Protein AF-A0A2D5H2H6-F1 (afdb_monomer_lite)

pLDDT: mean 83.17, std 14.94, range [35.19, 97.56]

Secondary structure (DSSP, 8-state):
--SGGG-SS-TTS-SS-HHHHHHHHHHHHHHT--SPPPHHHHHPPPPSS-SS---SS--HHHHHHHHHHHHHHHHHHHHHTTPPPPPP--HHHHHHHHHHHHHHHHHHHHHHHHTT-SSGGGGGGG-TT-HHHHHHHHHHH-

Sequence (142 aa):
KLLQAFLDREPDAYLFSPKQAERERNLRKRQQRKTPMTPSQKKRKRKKHPQKSAGDHYDTASYRRAIKYGIAQLNKQRARTRKTLIPDWFPLQLRHSRATELNEMFGIEAAAVSLGHAHAEVTKVYAERNLKLAIEVAKQVG

Foldseek 3Di:
DVLPVQPPDDPPQDSDFQQVVVVVVVVVCVVPDPDDQDPVNVPDDDDPDDPDDTGSDDDQVNVLVVQQVVQVVVQVVCVVVVHDRDDRDHPVNVLVVVLLVCCQVPNQVSSCVSVVPPDSVVSVVSVPDPVVVVVVVVVVPD

Structure (mmCIF, N/CA/C/O backbone):
data_AF-A0A2D5H2H6-F1
#
_entry.id   AF-A0A2D5H2H6-F1
#
loop_
_atom_site.group_PDB
_atom_site.id
_atom_site.type_symbol
_atom_site.label_atom_id
_atom_site.label_alt_id
_atom_site.label_comp_id
_atom_site.label_asym_id
_atom_site.label_entity_id
_atom_site.label_seq_id
_atom_site.pdbx_PDB_ins_code
_atom_site.Cartn_x
_atom_site.Cartn_y
_atom_site.Cartn_z
_atom_site.occupancy
_atom_site.B_iso_or_equiv
_atom_site.auth_seq_id
_atom_site.auth_comp_id
_atom_site.auth_asym_id
_atom_site.auth_atom_id
_atom_site.pdbx_PDB_model_num
ATOM 1 N N . LYS A 1 1 ? -15.796 5.157 -6.242 1.00 69.12 1 LYS A N 1
ATOM 2 C CA . LYS A 1 1 ? -15.498 3.935 -5.448 1.00 69.12 1 LYS A CA 1
ATOM 3 C C . LYS A 1 1 ? -14.077 3.465 -5.781 1.00 69.12 1 LYS A C 1
ATOM 5 O O . LYS A 1 1 ? -13.787 3.335 -6.959 1.00 69.12 1 LYS A O 1
ATOM 10 N N . LEU A 1 2 ? -13.189 3.247 -4.799 1.00 79.31 2 LEU A N 1
ATOM 11 C CA . LEU A 1 2 ? -11.759 2.952 -5.049 1.00 79.31 2 LEU A CA 1
ATOM 12 C C . LEU A 1 2 ? -11.513 1.565 -5.674 1.00 79.31 2 LEU A C 1
ATOM 14 O O . LEU A 1 2 ? -10.664 1.428 -6.547 1.00 79.31 2 LEU A O 1
ATOM 18 N N . LEU A 1 3 ? -12.270 0.548 -5.251 1.00 83.94 3 LEU A N 1
ATOM 19 C CA . LEU A 1 3 ? -12.086 -0.835 -5.712 1.00 83.94 3 LEU A CA 1
ATOM 20 C C . LEU A 1 3 ? -12.671 -1.107 -7.102 1.00 83.94 3 LEU A C 1
ATOM 22 O O . LEU A 1 3 ? -12.303 -2.090 -7.725 1.00 83.94 3 LEU A O 1
ATOM 26 N N . GLN A 1 4 ? -13.556 -0.242 -7.602 1.00 85.88 4 GLN A N 1
ATOM 27 C CA . GLN A 1 4 ? -14.350 -0.500 -8.807 1.00 85.88 4 GLN A CA 1
ATOM 28 C C . GLN A 1 4 ? -13.498 -0.801 -10.046 1.00 85.88 4 GLN A C 1
ATOM 30 O O . GLN A 1 4 ? -13.813 -1.726 -10.781 1.00 85.88 4 GLN A O 1
ATOM 35 N N . ALA A 1 5 ? -12.387 -0.083 -10.233 1.00 85.38 5 ALA A N 1
ATOM 36 C CA . ALA A 1 5 ? -11.464 -0.304 -11.350 1.00 85.38 5 ALA A CA 1
ATOM 37 C C . ALA A 1 5 ? -10.765 -1.674 -11.312 1.00 85.38 5 ALA A C 1
ATOM 39 O O . ALA A 1 5 ? -10.134 -2.072 -12.285 1.00 85.38 5 ALA A O 1
ATOM 40 N N . PHE A 1 6 ? -10.850 -2.378 -10.185 1.00 84.31 6 PHE A N 1
ATOM 41 C CA . PHE A 1 6 ? -10.242 -3.681 -9.997 1.00 84.31 6 PHE A CA 1
ATOM 42 C C . PHE A 1 6 ? -11.267 -4.816 -10.060 1.00 84.31 6 PHE A C 1
ATOM 44 O O . PHE A 1 6 ? -10.835 -5.952 -10.102 1.00 84.31 6 PHE A O 1
ATOM 51 N N . LEU A 1 7 ? -12.580 -4.574 -10.087 1.00 86.38 7 LEU A N 1
ATOM 52 C CA . LEU A 1 7 ? -13.575 -5.655 -9.973 1.00 86.38 7 LEU A CA 1
ATOM 53 C C . LEU A 1 7 ? -13.832 -6.439 -11.272 1.00 86.38 7 LEU A C 1
ATOM 55 O O . LEU A 1 7 ? -14.406 -7.516 -11.201 1.00 86.38 7 LEU A O 1
ATOM 59 N N . ASP A 1 8 ? -13.396 -5.937 -12.429 1.00 87.00 8 ASP A N 1
ATOM 60 C CA . ASP A 1 8 ? -13.539 -6.623 -13.722 1.00 87.00 8 ASP A CA 1
ATOM 61 C C . ASP A 1 8 ? -12.476 -7.731 -13.880 1.00 87.00 8 ASP A C 1
ATOM 63 O O . ASP A 1 8 ? -11.394 -7.508 -14.432 1.00 87.00 8 ASP A O 1
ATOM 67 N N . ARG A 1 9 ? -12.721 -8.896 -13.261 1.00 86.38 9 ARG A N 1
ATOM 68 C CA . ARG A 1 9 ? -11.850 -10.085 -13.295 1.00 86.38 9 ARG A CA 1
ATOM 69 C C . ARG A 1 9 ? -12.611 -11.360 -12.923 1.00 86.38 9 ARG A C 1
ATOM 71 O O . ARG A 1 9 ? -13.701 -11.289 -12.365 1.00 86.38 9 ARG A O 1
ATOM 78 N N . GLU A 1 10 ? -11.979 -12.507 -13.163 1.00 89.56 10 GLU A N 1
ATOM 79 C CA . GLU A 1 10 ? -12.466 -13.812 -12.699 1.00 89.56 10 GLU A CA 1
ATOM 80 C C . GLU A 1 10 ? -12.690 -13.837 -11.173 1.00 89.56 10 GLU A C 1
ATOM 82 O O . GLU A 1 10 ? -11.871 -13.263 -10.446 1.00 89.56 10 GLU A O 1
ATOM 87 N N . PRO A 1 11 ? -13.727 -14.531 -10.668 1.00 86.38 11 PRO A N 1
ATOM 88 C CA . PRO A 1 11 ? -14.092 -14.519 -9.246 1.00 86.38 11 PRO A CA 1
ATOM 89 C C . PRO A 1 11 ? -12.958 -14.912 -8.290 1.00 86.38 11 PRO A C 1
ATOM 91 O O . PRO A 1 11 ? -12.787 -14.288 -7.244 1.00 86.38 11 PRO A O 1
ATOM 94 N N . ASP A 1 12 ? -12.143 -15.895 -8.679 1.00 87.44 12 ASP A N 1
ATOM 95 C CA . ASP A 1 12 ? -11.055 -16.429 -7.848 1.00 87.44 12 ASP A CA 1
ATOM 96 C C . ASP A 1 12 ? -9.712 -15.715 -8.075 1.00 87.44 12 ASP A C 1
ATOM 98 O O . ASP A 1 12 ? -8.692 -16.040 -7.459 1.00 87.44 12 ASP A O 1
ATOM 102 N N . ALA A 1 13 ? -9.671 -14.725 -8.971 1.00 87.88 13 ALA A N 1
ATOM 103 C CA . ALA A 1 13 ? -8.454 -13.980 -9.233 1.00 87.88 13 ALA A CA 1
ATOM 104 C C . ALA A 1 13 ? -8.184 -12.958 -8.121 1.00 87.88 13 ALA A C 1
ATOM 106 O O . ALA A 1 13 ? -9.041 -12.158 -7.744 1.00 87.88 13 ALA A O 1
ATOM 107 N N . TYR A 1 14 ? -6.931 -12.893 -7.658 1.00 90.31 14 TYR A N 1
ATOM 108 C CA . TYR A 1 14 ? -6.508 -11.871 -6.701 1.00 90.31 14 TYR A CA 1
ATOM 109 C C . TYR A 1 14 ? -6.834 -10.466 -7.204 1.00 90.31 14 TYR A C 1
ATOM 111 O O . TYR A 1 14 ? -6.407 -10.090 -8.296 1.00 90.31 14 TYR A O 1
ATOM 119 N N . LEU A 1 15 ? -7.507 -9.659 -6.377 1.00 89.44 15 LEU A N 1
ATOM 120 C CA . LEU A 1 15 ? -7.892 -8.282 -6.714 1.00 89.44 15 LEU A CA 1
ATOM 121 C C . LEU A 1 15 ? -6.681 -7.361 -6.952 1.00 89.44 15 LEU A C 1
ATOM 123 O O . LEU A 1 15 ? -6.716 -6.459 -7.788 1.00 89.44 15 LEU A O 1
ATOM 127 N N . PHE A 1 16 ? -5.577 -7.616 -6.247 1.00 90.50 16 PHE A N 1
ATOM 128 C CA . PHE A 1 16 ? -4.321 -6.887 -6.401 1.00 90.50 16 PHE A CA 1
ATOM 129 C C . PHE A 1 16 ? -3.176 -7.858 -6.670 1.00 90.50 16 PHE A C 1
ATOM 131 O O . PHE A 1 16 ? -2.838 -8.682 -5.822 1.00 90.50 16 PHE A O 1
ATOM 138 N N . SER A 1 17 ? -2.540 -7.715 -7.833 1.00 92.44 17 SER A N 1
ATOM 139 C CA . SER A 1 17 ? -1.439 -8.577 -8.255 1.00 92.44 17 SER A CA 1
ATOM 140 C C . SER A 1 17 ? -0.146 -7.776 -8.456 1.00 92.44 17 SER A C 1
ATOM 142 O O . SER A 1 17 ? -0.117 -6.879 -9.308 1.00 92.44 17 SER A O 1
ATOM 144 N N . PRO A 1 18 ? 0.960 -8.106 -7.755 1.00 94.38 18 PRO A N 1
ATOM 145 C CA . PRO A 1 18 ? 2.259 -7.465 -7.973 1.00 94.38 18 PRO A CA 1
ATOM 146 C C . PRO A 1 18 ? 2.734 -7.579 -9.424 1.00 94.38 18 PRO A C 1
ATOM 148 O O . PRO A 1 18 ? 3.353 -6.662 -9.968 1.00 94.38 18 PRO A O 1
ATOM 151 N N . LYS A 1 19 ? 2.436 -8.712 -10.066 1.00 93.25 19 LYS A N 1
ATOM 152 C CA . LYS A 1 19 ? 2.764 -8.987 -11.466 1.00 93.25 19 LYS A CA 1
ATOM 153 C C . LYS A 1 19 ? 2.033 -8.050 -12.422 1.00 93.25 19 LYS A C 1
ATOM 155 O O . LYS A 1 19 ? 2.665 -7.515 -13.336 1.00 93.25 19 LYS A O 1
ATOM 160 N N . GLN A 1 20 ? 0.738 -7.818 -12.202 1.00 92.81 20 GLN A N 1
ATOM 161 C CA . GLN A 1 20 ? -0.039 -6.846 -12.981 1.00 92.81 20 GLN A CA 1
ATOM 162 C C . GLN A 1 20 ? 0.474 -5.422 -12.731 1.00 92.81 20 GLN A C 1
ATOM 164 O O . GLN A 1 20 ? 0.807 -4.722 -13.687 1.00 92.81 20 GLN A O 1
ATOM 169 N N . ALA A 1 21 ? 0.682 -5.042 -11.467 1.00 92.44 21 ALA A N 1
ATOM 170 C CA . ALA A 1 21 ? 1.168 -3.714 -11.096 1.00 92.44 21 ALA A CA 1
ATOM 171 C C . ALA A 1 21 ? 2.536 -3.376 -11.727 1.00 92.44 21 ALA A C 1
ATOM 173 O O . ALA A 1 21 ? 2.734 -2.284 -12.265 1.00 92.44 21 ALA A O 1
ATOM 174 N N . GLU A 1 22 ? 3.496 -4.310 -11.727 1.00 93.00 22 GLU A N 1
ATOM 175 C CA . GLU A 1 22 ? 4.786 -4.089 -12.395 1.00 93.00 22 GLU A CA 1
ATOM 176 C C . GLU A 1 22 ? 4.666 -4.075 -13.924 1.00 93.00 22 GLU A C 1
ATOM 178 O O . GLU A 1 22 ? 5.378 -3.312 -14.587 1.00 93.00 22 GLU A O 1
ATOM 183 N N . ARG A 1 23 ? 3.760 -4.865 -14.515 1.00 92.88 23 ARG A N 1
ATOM 184 C CA . ARG A 1 23 ? 3.475 -4.789 -15.957 1.00 92.88 23 ARG A CA 1
ATOM 185 C C . ARG A 1 23 ? 2.957 -3.399 -16.326 1.00 92.88 23 ARG A C 1
ATOM 187 O O . ARG A 1 23 ? 3.529 -2.767 -17.213 1.00 92.88 23 ARG A O 1
ATOM 194 N N . GLU A 1 24 ? 1.944 -2.904 -15.623 1.00 92.75 24 GLU A N 1
ATOM 195 C CA . GLU A 1 24 ? 1.362 -1.573 -15.830 1.00 92.75 24 GLU A CA 1
ATOM 196 C C . GLU A 1 24 ? 2.397 -0.462 -15.644 1.00 92.75 24 GLU A C 1
ATOM 198 O O . GLU A 1 24 ? 2.542 0.418 -16.495 1.00 92.75 24 GLU A O 1
ATOM 203 N N . ARG A 1 25 ? 3.202 -0.537 -14.579 1.00 92.25 25 ARG A N 1
ATOM 204 C CA . ARG A 1 25 ? 4.294 0.411 -14.330 1.00 92.25 25 ARG A CA 1
ATOM 205 C C . ARG A 1 25 ? 5.304 0.440 -15.476 1.00 92.25 25 ARG A C 1
ATOM 207 O O . ARG A 1 25 ? 5.730 1.520 -15.890 1.00 92.25 25 ARG A O 1
ATOM 214 N N . ASN A 1 26 ? 5.709 -0.722 -15.986 1.00 92.56 26 ASN A N 1
ATOM 215 C CA . ASN A 1 26 ? 6.652 -0.815 -17.101 1.00 92.56 26 ASN A CA 1
ATOM 216 C C . ASN A 1 26 ? 6.050 -0.288 -18.411 1.00 92.56 26 ASN A C 1
ATOM 218 O O . ASN A 1 26 ? 6.743 0.418 -19.147 1.00 92.56 26 ASN A O 1
ATOM 222 N N . LEU A 1 27 ? 4.769 -0.564 -18.676 1.00 94.69 27 LEU A N 1
ATOM 223 C CA . LEU A 1 27 ? 4.041 -0.003 -19.819 1.00 94.69 27 LEU A CA 1
ATOM 224 C C . LEU A 1 27 ? 3.979 1.523 -19.735 1.00 94.69 27 LEU A C 1
ATOM 226 O O . LEU A 1 27 ? 4.383 2.201 -20.680 1.00 94.69 27 LEU A O 1
ATOM 230 N N . ARG A 1 28 ? 3.592 2.065 -18.576 1.00 94.38 28 ARG A N 1
ATOM 231 C CA . ARG A 1 28 ? 3.541 3.510 -18.339 1.00 94.38 28 ARG A CA 1
ATOM 232 C C . ARG A 1 28 ? 4.905 4.166 -18.538 1.00 94.38 28 ARG A C 1
ATOM 234 O O . ARG A 1 28 ? 5.000 5.182 -19.216 1.00 94.38 28 ARG A O 1
ATOM 241 N N . LYS A 1 29 ? 5.984 3.571 -18.016 1.00 92.25 29 LYS A N 1
ATOM 242 C CA . LYS A 1 29 ? 7.355 4.066 -18.245 1.00 92.25 29 LYS A CA 1
ATOM 243 C C . LYS A 1 29 ? 7.745 4.056 -19.721 1.00 92.25 29 LYS A C 1
ATOM 245 O O . LYS A 1 29 ? 8.433 4.969 -20.165 1.00 92.25 29 LYS A O 1
ATOM 250 N N . ARG A 1 30 ? 7.341 3.024 -20.470 1.00 91.94 30 ARG A N 1
ATOM 251 C CA . ARG A 1 30 ? 7.624 2.914 -21.906 1.00 91.94 30 ARG A CA 1
ATOM 252 C C . ARG A 1 30 ? 6.879 3.985 -22.704 1.00 91.94 30 ARG A C 1
ATOM 254 O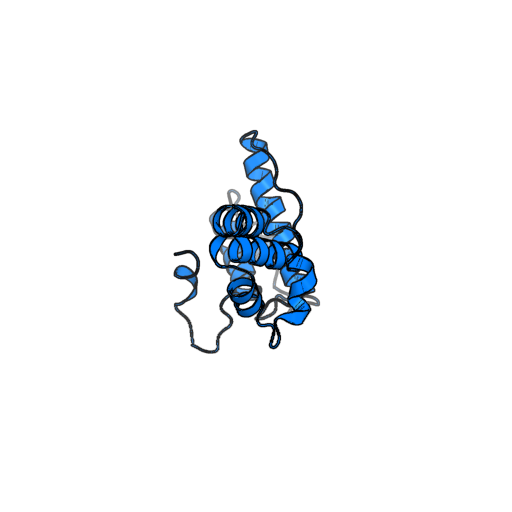 O . ARG A 1 30 ? 7.485 4.569 -23.594 1.00 91.94 30 ARG A O 1
ATOM 261 N N . GLN A 1 31 ? 5.618 4.249 -22.362 1.00 93.38 31 GLN A N 1
ATOM 262 C CA . GLN A 1 31 ? 4.797 5.302 -22.971 1.00 93.38 31 GLN A CA 1
ATOM 263 C C . GLN A 1 31 ? 5.327 6.704 -22.645 1.00 93.38 31 GLN A C 1
ATOM 265 O O . GLN A 1 31 ? 5.435 7.545 -23.525 1.00 93.38 31 GLN A O 1
ATOM 270 N N . GLN A 1 32 ? 5.727 6.947 -21.394 1.00 94.31 32 GLN A N 1
ATOM 271 C CA . GLN A 1 32 ? 6.251 8.241 -20.930 1.00 94.31 32 GLN A CA 1
ATOM 272 C C . GLN A 1 32 ? 7.715 8.494 -21.321 1.00 94.31 32 GLN A C 1
ATOM 274 O O . GLN A 1 32 ? 8.358 9.421 -20.817 1.00 94.31 32 GLN A O 1
ATOM 279 N N . ARG A 1 33 ? 8.294 7.639 -22.161 1.00 93.25 33 ARG A N 1
ATOM 280 C CA . ARG A 1 33 ? 9.714 7.698 -22.472 1.00 93.25 33 ARG A CA 1
ATOM 281 C C . ARG A 1 33 ? 9.993 8.839 -23.443 1.00 93.25 33 ARG A C 1
ATOM 283 O O . ARG A 1 33 ? 9.452 8.862 -24.538 1.00 93.25 33 ARG A O 1
ATOM 290 N N . LYS A 1 34 ? 10.879 9.751 -23.044 1.00 94.50 34 LYS A N 1
ATOM 291 C CA . LYS A 1 34 ? 11.263 10.919 -23.853 1.00 94.50 34 LYS A CA 1
ATOM 292 C C . LYS A 1 34 ? 12.329 10.606 -24.902 1.00 94.50 34 LYS A C 1
ATOM 294 O O . LYS A 1 34 ? 12.338 11.203 -25.967 1.00 94.50 34 LYS A O 1
ATOM 299 N N . THR A 1 35 ? 13.237 9.681 -24.600 1.00 92.38 35 THR A N 1
ATOM 300 C CA . THR A 1 35 ? 14.348 9.318 -25.489 1.00 92.38 35 THR A CA 1
ATOM 301 C C . THR A 1 35 ? 14.028 8.056 -26.291 1.00 92.38 35 THR A C 1
ATOM 303 O O . THR A 1 35 ? 13.379 7.161 -25.749 1.00 92.38 35 THR A O 1
ATOM 306 N N . PRO A 1 36 ? 14.489 7.925 -27.550 1.00 89.75 36 PRO A N 1
ATOM 307 C CA . PRO A 1 36 ? 14.398 6.693 -28.341 1.00 89.75 36 PRO A CA 1
ATOM 308 C C . PRO A 1 36 ? 15.173 5.510 -27.740 1.00 89.75 36 PRO A C 1
ATOM 310 O O . PRO A 1 36 ? 15.922 5.646 -26.776 1.00 89.75 36 PRO A O 1
ATOM 313 N N . MET A 1 37 ? 14.879 4.283 -28.198 1.00 91.12 37 MET A N 1
ATOM 314 C CA . MET A 1 37 ? 15.354 3.051 -27.540 1.00 91.12 37 MET A CA 1
ATOM 315 C C . MET A 1 37 ? 16.706 2.746 -28.114 1.00 91.12 37 MET A C 1
ATOM 317 O O . MET A 1 37 ? 16.818 2.584 -29.325 1.00 91.12 37 MET A O 1
ATOM 321 N N . THR A 1 38 ? 17.722 2.700 -27.258 1.00 92.06 38 THR A N 1
ATOM 322 C CA . THR A 1 38 ? 19.073 2.482 -27.752 1.00 92.06 38 THR A CA 1
ATOM 323 C C . THR A 1 38 ? 19.179 1.072 -28.346 1.00 92.06 38 THR A C 1
ATOM 325 O O . THR A 1 38 ? 18.521 0.140 -27.857 1.00 92.06 38 T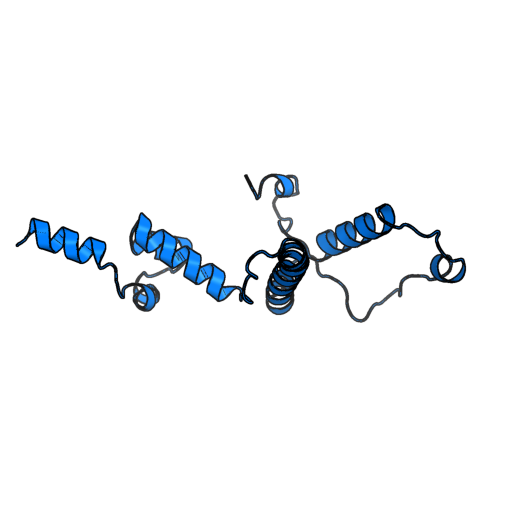HR A O 1
ATOM 328 N N . PRO A 1 39 ? 19.999 0.870 -29.392 1.00 93.88 39 PRO A N 1
ATOM 329 C CA . PRO A 1 39 ? 20.140 -0.435 -30.036 1.00 93.88 39 PRO A CA 1
ATOM 330 C C . PRO A 1 39 ? 20.530 -1.561 -29.066 1.00 93.88 39 PRO A C 1
ATOM 332 O O . PRO A 1 39 ? 19.995 -2.666 -29.154 1.00 93.88 39 PRO A O 1
ATOM 335 N N . SER A 1 40 ? 21.399 -1.280 -28.089 1.00 93.38 40 SER A N 1
ATOM 336 C CA . SER A 1 40 ? 21.812 -2.244 -27.059 1.00 93.38 40 SER A CA 1
ATOM 337 C C . SER A 1 40 ? 20.658 -2.664 -26.144 1.00 93.38 40 SER A C 1
ATOM 339 O O . SER A 1 40 ? 20.488 -3.850 -25.861 1.00 93.38 40 SER A O 1
ATOM 341 N N . GLN A 1 41 ? 19.804 -1.721 -25.733 1.00 90.38 41 GLN A N 1
ATOM 342 C CA . GLN A 1 41 ? 18.607 -2.027 -24.950 1.00 90.38 41 GLN A CA 1
ATOM 343 C C . GLN A 1 41 ? 17.607 -2.850 -25.763 1.00 90.38 41 GLN A C 1
ATOM 345 O O . GLN A 1 41 ? 17.009 -3.775 -25.216 1.00 90.38 41 GLN A O 1
ATOM 350 N N . LYS A 1 42 ? 17.435 -2.541 -27.058 1.00 89.75 42 LYS A N 1
ATOM 351 C CA . LYS A 1 42 ? 16.513 -3.265 -27.951 1.00 89.75 42 LYS A CA 1
ATOM 352 C C . LYS A 1 42 ? 16.938 -4.722 -28.150 1.00 89.75 42 LYS A C 1
ATOM 354 O O . LYS A 1 42 ? 16.082 -5.595 -28.234 1.00 89.75 42 LYS A O 1
ATOM 359 N N . LYS A 1 43 ? 18.248 -4.991 -28.164 1.00 93.25 43 LYS A N 1
ATOM 360 C CA . LYS A 1 43 ? 18.814 -6.348 -28.258 1.00 93.25 43 LYS A CA 1
ATOM 361 C C . LYS A 1 43 ? 18.718 -7.149 -26.950 1.00 93.25 43 LYS A C 1
ATOM 363 O O . LYS A 1 43 ? 18.858 -8.371 -26.979 1.00 93.25 43 LYS A O 1
ATOM 368 N N . ARG A 1 44 ? 18.480 -6.507 -25.799 1.00 90.06 44 ARG A N 1
ATOM 369 C CA . ARG A 1 44 ? 18.474 -7.185 -24.494 1.00 90.06 44 ARG A CA 1
ATOM 370 C C . ARG A 1 44 ? 17.239 -8.075 -24.333 1.00 90.06 44 ARG A C 1
ATOM 372 O O . ARG A 1 44 ? 16.117 -7.584 -24.247 1.00 90.06 44 ARG A O 1
ATOM 379 N N . LYS A 1 45 ? 17.453 -9.386 -24.199 1.00 88.81 45 LYS A N 1
ATOM 380 C CA . LYS A 1 45 ? 16.392 -10.360 -23.904 1.00 88.81 45 LYS A CA 1
ATOM 381 C C . LYS A 1 45 ? 16.191 -10.515 -22.396 1.00 88.81 45 LYS A C 1
ATOM 383 O O . LYS A 1 45 ? 17.128 -10.397 -21.604 1.00 88.81 45 LYS A O 1
ATOM 388 N N . ARG A 1 46 ? 14.948 -10.770 -21.985 1.00 85.25 46 ARG A N 1
ATOM 389 C CA . ARG A 1 46 ? 14.623 -11.106 -20.593 1.00 85.25 46 ARG A CA 1
ATOM 390 C C . ARG A 1 46 ? 15.230 -12.473 -20.253 1.00 85.25 46 ARG A C 1
ATOM 392 O O . ARG A 1 46 ? 15.179 -13.388 -21.069 1.00 85.25 46 ARG A O 1
ATOM 399 N N . LYS A 1 47 ? 15.783 -12.612 -19.045 1.00 89.69 47 LYS A N 1
ATOM 400 C CA . LYS A 1 47 ? 16.282 -13.901 -18.538 1.00 89.69 47 LYS A CA 1
ATOM 401 C C . LYS A 1 47 ? 15.129 -14.909 -18.453 1.00 89.69 47 LYS A C 1
ATOM 403 O O . LYS A 1 47 ? 14.064 -14.551 -17.948 1.00 89.69 47 LYS A O 1
ATOM 408 N N . LYS A 1 48 ? 15.361 -16.146 -18.910 1.00 88.31 48 LYS A N 1
ATOM 409 C CA . LYS A 1 48 ? 14.366 -17.236 -18.880 1.00 88.31 48 LYS A CA 1
ATOM 410 C C . LYS A 1 48 ? 13.940 -17.564 -17.443 1.00 88.31 48 LYS A C 1
ATOM 412 O O . LYS A 1 48 ? 12.750 -17.624 -17.162 1.00 88.31 48 LYS A O 1
ATOM 417 N N . HIS A 1 49 ? 14.912 -17.631 -16.532 1.00 87.75 49 HIS A N 1
ATOM 418 C CA . HIS A 1 49 ? 14.707 -17.887 -15.105 1.00 87.75 49 HIS A CA 1
ATOM 419 C C . HIS A 1 49 ? 15.295 -16.732 -14.279 1.00 87.75 49 HIS A C 1
ATOM 421 O O . HIS A 1 49 ? 16.477 -16.747 -13.929 1.00 87.75 49 HIS A O 1
ATOM 427 N N . PRO A 1 50 ? 14.533 -15.647 -14.050 1.00 88.69 50 PRO A N 1
ATOM 428 C CA . PRO A 1 50 ? 14.982 -14.575 -13.173 1.00 88.69 50 PRO A CA 1
ATOM 429 C C . PRO A 1 50 ? 14.973 -15.054 -11.715 1.00 88.69 50 PRO A C 1
ATOM 431 O O . PRO A 1 50 ? 14.006 -15.659 -11.275 1.00 88.69 50 PRO A O 1
ATOM 434 N N . GLN A 1 51 ? 16.006 -14.706 -10.942 1.00 87.69 51 GLN A N 1
ATOM 435 C CA . GLN A 1 51 ? 16.067 -15.026 -9.505 1.00 87.69 51 GLN A CA 1
ATOM 436 C C . GLN A 1 51 ? 14.940 -14.374 -8.686 1.00 87.69 51 GLN A C 1
ATOM 438 O O . GLN A 1 51 ? 14.616 -14.839 -7.601 1.00 87.69 51 GLN A O 1
ATOM 443 N N . LYS A 1 52 ? 14.375 -13.260 -9.170 1.00 85.12 52 LYS A N 1
ATOM 444 C CA . LYS A 1 52 ? 13.279 -12.536 -8.517 1.00 85.12 52 LYS A CA 1
ATOM 445 C C . LYS A 1 52 ? 12.235 -12.165 -9.561 1.00 85.12 52 LYS A C 1
ATOM 447 O O . LYS A 1 52 ? 12.534 -11.419 -10.496 1.00 85.12 52 LYS A O 1
ATOM 452 N N . SER A 1 53 ? 11.017 -12.659 -9.386 1.00 86.75 53 SER A N 1
ATOM 453 C CA . SER A 1 53 ? 9.844 -12.293 -10.180 1.00 86.75 53 SER A CA 1
ATOM 454 C C . SER A 1 53 ? 8.707 -11.856 -9.269 1.00 86.75 53 SER A C 1
ATOM 456 O O . SER A 1 53 ? 8.590 -12.324 -8.142 1.00 86.75 53 SER A O 1
ATOM 458 N N . ALA A 1 54 ? 7.873 -10.945 -9.765 1.00 90.50 54 ALA A N 1
ATOM 459 C CA . ALA A 1 54 ? 6.634 -10.590 -9.092 1.00 90.50 54 ALA A CA 1
ATOM 460 C C . ALA A 1 54 ? 5.675 -11.791 -9.122 1.00 90.50 54 ALA A C 1
ATOM 462 O O . ALA A 1 54 ? 5.453 -12.358 -10.195 1.00 90.50 54 ALA A O 1
ATOM 463 N N . GLY A 1 55 ? 5.155 -12.170 -7.955 1.00 91.75 55 GLY A N 1
ATOM 464 C CA . GLY A 1 55 ? 4.143 -13.216 -7.817 1.00 91.75 55 GLY A CA 1
ATOM 465 C C . GLY A 1 55 ? 2.751 -12.743 -8.232 1.00 91.75 55 GLY A C 1
ATOM 466 O O . GLY A 1 55 ? 2.543 -11.564 -8.542 1.00 91.75 55 GLY A O 1
ATOM 467 N N . ASP A 1 56 ? 1.797 -13.672 -8.229 1.00 91.81 56 ASP A N 1
ATOM 468 C CA . ASP A 1 56 ? 0.410 -13.378 -8.593 1.00 91.81 56 ASP A CA 1
ATOM 469 C C . ASP A 1 56 ? -0.346 -12.636 -7.474 1.00 91.81 56 ASP A C 1
ATOM 471 O O . ASP A 1 56 ? -1.246 -11.861 -7.787 1.00 91.81 56 ASP A O 1
ATOM 475 N N . HIS A 1 57 ? 0.094 -12.754 -6.214 1.00 93.81 57 HIS A N 1
ATOM 476 C CA . HIS A 1 57 ? -0.410 -12.007 -5.055 1.00 93.81 57 HIS A CA 1
ATOM 477 C C . HIS A 1 57 ? 0.724 -11.400 -4.220 1.00 93.81 57 HIS A C 1
ATOM 479 O O . HIS A 1 57 ? 1.894 -11.761 -4.365 1.00 93.81 57 HIS A O 1
ATOM 485 N N . TYR A 1 58 ? 0.372 -10.447 -3.355 1.00 93.25 58 TYR A N 1
ATOM 486 C CA . TYR A 1 58 ? 1.304 -9.877 -2.387 1.00 93.25 58 TYR A CA 1
ATOM 487 C C . TYR A 1 58 ? 1.467 -10.817 -1.189 1.00 93.25 58 TYR A C 1
ATOM 489 O O . TYR A 1 58 ? 0.500 -11.112 -0.496 1.00 93.25 58 TYR A O 1
ATOM 497 N N . ASP A 1 59 ? 2.701 -11.229 -0.919 1.00 93.12 59 ASP A N 1
ATOM 498 C CA . ASP A 1 59 ? 3.093 -11.779 0.381 1.00 93.12 59 ASP A CA 1
ATOM 499 C C . ASP A 1 59 ? 3.273 -10.658 1.431 1.00 93.12 59 ASP A C 1
ATOM 501 O O . ASP A 1 59 ? 3.255 -9.461 1.119 1.00 93.12 59 ASP A O 1
ATOM 505 N N . THR A 1 60 ? 3.515 -11.027 2.689 1.00 90.38 60 THR A N 1
ATOM 506 C CA . THR A 1 60 ? 3.707 -10.075 3.798 1.00 90.38 60 THR A CA 1
ATOM 507 C C . THR A 1 60 ? 4.811 -9.046 3.518 1.00 90.38 60 THR A C 1
ATOM 509 O O . THR A 1 60 ? 4.662 -7.848 3.791 1.00 90.38 60 THR A O 1
ATOM 512 N N . ALA A 1 61 ? 5.936 -9.483 2.946 1.00 91.19 61 ALA A N 1
ATOM 513 C CA . ALA A 1 61 ? 7.097 -8.627 2.716 1.00 91.19 61 ALA A CA 1
ATOM 514 C C . ALA A 1 61 ? 6.874 -7.644 1.556 1.00 91.19 61 ALA A C 1
ATOM 516 O O . ALA A 1 61 ? 7.212 -6.458 1.654 1.00 91.19 61 ALA A O 1
ATOM 517 N N . SER A 1 62 ? 6.314 -8.127 0.452 1.00 92.75 62 SER A N 1
ATOM 518 C CA . SER A 1 62 ? 5.967 -7.362 -0.741 1.00 92.75 62 SER A CA 1
ATOM 519 C C . SER A 1 62 ? 4.809 -6.409 -0.472 1.00 92.75 62 SER A C 1
ATOM 521 O O . SER A 1 62 ? 4.869 -5.277 -0.953 1.00 92.75 62 SER A O 1
ATOM 523 N N . TYR A 1 63 ? 3.836 -6.787 0.363 1.00 92.12 63 TYR A N 1
ATOM 524 C CA . TYR A 1 63 ? 2.742 -5.911 0.775 1.00 92.12 63 TYR A CA 1
ATOM 525 C C . TYR A 1 63 ? 3.257 -4.695 1.553 1.00 92.12 63 TYR A C 1
ATOM 527 O O . TYR A 1 63 ? 3.031 -3.549 1.157 1.00 92.12 63 TYR A O 1
ATOM 535 N N . ARG A 1 64 ? 4.078 -4.926 2.588 1.00 94.88 64 ARG A N 1
ATOM 536 C CA . ARG A 1 64 ? 4.753 -3.852 3.337 1.00 94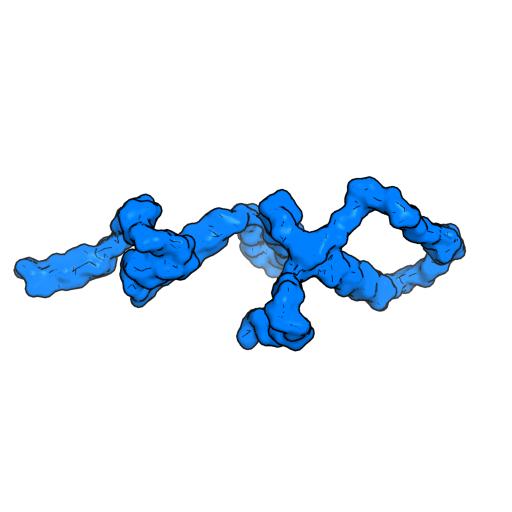.88 64 ARG A CA 1
ATOM 537 C C . ARG A 1 64 ? 5.570 -2.937 2.420 1.00 94.88 64 ARG A C 1
ATOM 539 O O . ARG A 1 64 ? 5.531 -1.714 2.547 1.00 94.88 64 ARG A O 1
ATOM 546 N N . ARG A 1 65 ? 6.335 -3.518 1.489 1.00 94.06 65 ARG A N 1
ATOM 547 C CA . ARG A 1 65 ? 7.153 -2.746 0.537 1.00 94.06 65 ARG A CA 1
ATOM 548 C C . ARG A 1 65 ? 6.296 -1.916 -0.414 1.00 94.06 65 ARG A C 1
ATOM 550 O O . ARG A 1 65 ? 6.677 -0.786 -0.704 1.00 94.06 65 ARG A O 1
ATOM 557 N N . ALA A 1 66 ? 5.163 -2.442 -0.876 1.00 94.38 66 ALA A N 1
ATOM 558 C CA . ALA A 1 66 ? 4.245 -1.727 -1.755 1.00 94.38 66 ALA A CA 1
ATOM 559 C C . ALA A 1 66 ? 3.693 -0.462 -1.084 1.00 94.38 66 ALA A C 1
ATOM 561 O O . ALA A 1 66 ? 3.751 0.608 -1.690 1.00 94.38 66 ALA A O 1
ATOM 562 N N . ILE A 1 67 ? 3.271 -0.562 0.183 1.00 94.69 67 ILE A N 1
ATOM 563 C CA . ILE A 1 67 ? 2.826 0.589 0.988 1.00 94.69 67 ILE A CA 1
ATOM 564 C C . ILE A 1 67 ? 3.941 1.635 1.079 1.00 94.69 67 ILE A C 1
ATOM 566 O O . ILE A 1 67 ? 3.745 2.789 0.693 1.00 94.69 67 ILE A O 1
ATOM 570 N N . LYS A 1 68 ? 5.147 1.219 1.491 1.00 95.75 68 LYS A N 1
ATOM 571 C CA . LYS A 1 68 ? 6.304 2.120 1.603 1.00 95.75 68 LYS A CA 1
ATOM 572 C C . LYS A 1 68 ? 6.631 2.819 0.282 1.00 95.75 68 LYS A C 1
ATOM 574 O O . LYS A 1 68 ? 6.884 4.021 0.257 1.00 95.75 68 LYS A O 1
ATOM 579 N N . TYR A 1 69 ? 6.632 2.091 -0.833 1.00 94.31 69 TYR A N 1
ATOM 580 C CA . TYR A 1 69 ? 6.918 2.678 -2.142 1.00 94.31 69 TYR A CA 1
ATOM 581 C C . TYR A 1 69 ? 5.818 3.632 -2.610 1.00 94.31 69 TYR A C 1
ATOM 583 O O . TYR A 1 69 ? 6.142 4.663 -3.201 1.00 94.31 69 TYR A O 1
ATOM 591 N N . GLY A 1 70 ? 4.549 3.329 -2.323 1.00 94.50 70 GLY A N 1
ATOM 592 C CA . GLY A 1 70 ? 3.427 4.229 -2.583 1.00 94.50 70 GLY A CA 1
ATOM 593 C C . GLY A 1 70 ? 3.575 5.552 -1.831 1.00 94.50 70 GLY A C 1
ATOM 594 O O . GLY A 1 70 ? 3.523 6.617 -2.449 1.00 94.50 70 GLY A O 1
ATOM 595 N N . ILE A 1 71 ? 3.870 5.485 -0.529 1.00 96.69 71 ILE A N 1
ATOM 596 C CA . ILE A 1 71 ? 4.116 6.661 0.319 1.00 96.69 71 ILE A CA 1
ATOM 597 C C . ILE A 1 71 ? 5.312 7.459 -0.198 1.00 96.69 71 ILE A C 1
ATOM 599 O O . ILE A 1 71 ? 5.196 8.661 -0.427 1.00 96.69 71 ILE A O 1
ATOM 603 N N . ALA A 1 72 ? 6.442 6.803 -0.473 1.00 96.50 72 ALA A N 1
ATOM 604 C CA . ALA A 1 72 ? 7.629 7.472 -0.996 1.00 96.50 72 ALA A CA 1
ATOM 605 C C . ALA A 1 72 ? 7.354 8.172 -2.339 1.00 96.50 72 ALA A C 1
ATOM 607 O O . ALA A 1 72 ? 7.812 9.292 -2.570 1.00 96.50 72 ALA A O 1
ATOM 608 N N . GLN A 1 73 ? 6.592 7.534 -3.233 1.00 93.94 73 GLN A N 1
ATOM 609 C CA . GLN A 1 73 ? 6.223 8.119 -4.521 1.00 93.94 73 GLN A CA 1
ATOM 610 C C . GLN A 1 73 ? 5.306 9.337 -4.355 1.00 93.94 73 GLN A C 1
ATOM 612 O O . GLN A 1 73 ? 5.503 10.342 -5.040 1.00 93.94 73 GLN A O 1
ATOM 617 N N . LEU A 1 74 ? 4.340 9.270 -3.439 1.00 95.81 74 LEU A N 1
ATOM 618 C CA . LEU A 1 74 ? 3.446 10.383 -3.131 1.00 95.81 74 LEU A CA 1
ATOM 619 C C . LEU A 1 74 ? 4.196 11.537 -2.453 1.00 95.81 74 LEU A C 1
ATOM 621 O O . LEU A 1 74 ? 3.999 12.697 -2.805 1.00 95.81 74 LEU A O 1
ATOM 625 N N . ASN A 1 75 ? 5.128 11.232 -1.552 1.00 97.56 75 ASN A N 1
ATOM 626 C CA . ASN A 1 75 ? 5.958 12.227 -0.879 1.00 97.56 75 ASN A CA 1
ATOM 627 C C . ASN A 1 75 ? 6.865 12.991 -1.846 1.00 97.56 75 ASN A C 1
ATOM 629 O O . ASN A 1 75 ? 7.035 14.194 -1.679 1.00 97.56 75 ASN A O 1
ATOM 633 N N . LYS A 1 76 ? 7.364 12.357 -2.918 1.00 95.69 76 LYS A N 1
ATOM 634 C CA . LYS A 1 76 ? 8.067 13.082 -3.997 1.00 95.69 76 LYS A CA 1
ATOM 635 C C . LYS A 1 76 ? 7.192 14.162 -4.633 1.00 95.69 76 LYS A C 1
ATOM 637 O O . LYS A 1 76 ? 7.690 15.232 -4.969 1.00 95.69 76 LYS A O 1
ATOM 642 N N . GLN A 1 77 ? 5.900 13.889 -4.819 1.00 95.00 77 GLN A N 1
ATOM 643 C CA . GLN A 1 77 ? 4.958 14.872 -5.357 1.00 95.00 77 GLN A CA 1
ATOM 644 C C . GLN A 1 77 ? 4.654 15.957 -4.319 1.00 95.00 77 GLN A C 1
ATOM 646 O O . GLN A 1 77 ? 4.751 17.140 -4.638 1.00 95.00 77 GLN A O 1
ATOM 651 N N . ARG A 1 78 ? 4.376 15.562 -3.068 1.00 97.25 78 ARG A N 1
ATOM 652 C CA . ARG A 1 78 ? 4.095 16.489 -1.960 1.00 97.25 78 ARG A CA 1
ATOM 653 C C . ARG A 1 78 ? 5.244 17.464 -1.721 1.00 97.25 78 ARG A C 1
ATOM 655 O O . ARG A 1 78 ? 4.979 18.659 -1.625 1.00 97.25 78 ARG A O 1
ATOM 662 N N . ALA A 1 79 ? 6.490 16.983 -1.739 1.00 96.25 79 ALA A N 1
ATOM 663 C CA . ALA A 1 79 ? 7.692 17.803 -1.603 1.00 96.25 79 ALA A CA 1
ATOM 664 C C . ALA A 1 79 ? 7.784 18.885 -2.691 1.00 96.25 79 ALA A C 1
ATOM 666 O O . ALA A 1 79 ? 8.030 20.048 -2.387 1.00 96.25 79 ALA A O 1
ATOM 667 N N . ARG A 1 80 ? 7.498 18.536 -3.956 1.00 95.56 80 ARG A N 1
ATOM 668 C CA . ARG A 1 80 ? 7.463 19.513 -5.062 1.00 95.56 80 ARG A CA 1
ATOM 669 C C . ARG A 1 80 ? 6.386 20.578 -4.873 1.00 95.56 80 ARG A C 1
ATOM 671 O O . ARG A 1 80 ? 6.590 21.717 -5.267 1.00 95.56 80 ARG A O 1
ATOM 678 N N . THR A 1 81 ? 5.259 20.209 -4.270 1.00 96.69 81 THR A N 1
ATOM 679 C CA . THR A 1 81 ? 4.149 21.124 -3.960 1.00 96.69 81 THR A CA 1
ATOM 680 C C . THR A 1 81 ? 4.236 21.748 -2.562 1.00 96.69 81 THR A C 1
ATOM 682 O O . THR A 1 81 ? 3.248 22.315 -2.111 1.00 96.69 81 THR A O 1
ATOM 685 N N . ARG A 1 82 ? 5.369 21.605 -1.850 1.00 95.00 82 ARG A N 1
ATOM 686 C CA . ARG A 1 82 ? 5.580 22.077 -0.464 1.00 95.00 82 ARG A CA 1
ATOM 687 C C . ARG A 1 82 ? 4.474 21.662 0.524 1.00 95.00 82 ARG A C 1
ATOM 689 O O . ARG A 1 82 ? 4.138 22.398 1.443 1.00 95.00 82 ARG A O 1
ATOM 696 N N . LYS A 1 83 ? 3.901 20.471 0.335 1.00 96.69 83 LYS A N 1
ATOM 697 C CA . LYS A 1 83 ? 2.915 19.873 1.247 1.00 96.69 83 LYS A CA 1
ATOM 698 C C . LYS A 1 83 ? 3.608 18.997 2.284 1.00 96.69 83 LYS A C 1
ATOM 700 O O . LYS A 1 83 ? 4.630 18.379 1.985 1.00 96.69 83 LYS A O 1
ATOM 705 N N . THR A 1 84 ? 2.986 18.867 3.454 1.00 97.50 84 TH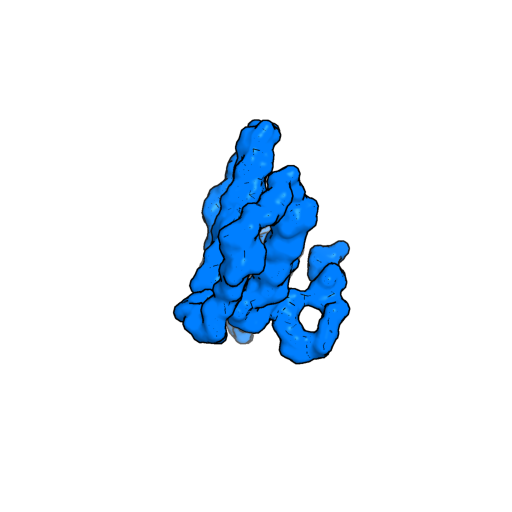R A N 1
ATOM 706 C CA . THR A 1 84 ? 3.432 17.964 4.521 1.00 97.50 84 THR A CA 1
ATOM 707 C C . THR A 1 84 ? 3.593 16.538 4.002 1.00 97.50 84 THR A C 1
ATOM 709 O O . THR A 1 84 ? 2.723 16.014 3.290 1.00 97.50 84 THR A O 1
ATOM 712 N N . LEU A 1 85 ? 4.729 15.928 4.345 1.00 97.38 85 LEU A N 1
ATOM 713 C CA . LEU A 1 85 ? 5.055 14.554 3.986 1.00 97.38 85 LEU A CA 1
ATOM 714 C C . LEU A 1 85 ? 4.255 13.580 4.850 1.00 97.38 85 LEU A C 1
ATOM 716 O O . LEU A 1 85 ? 3.982 13.842 6.017 1.00 97.38 85 LEU A O 1
ATOM 720 N N . ILE A 1 86 ? 3.891 12.445 4.266 1.00 96.44 86 ILE A N 1
ATOM 721 C CA . ILE A 1 86 ? 3.265 11.349 5.001 1.00 96.44 86 ILE A CA 1
ATOM 722 C C . ILE A 1 86 ? 4.384 10.515 5.644 1.00 96.44 86 ILE A C 1
ATOM 724 O O . ILE A 1 86 ? 5.341 10.185 4.935 1.00 96.44 86 ILE A O 1
ATOM 728 N N . PRO A 1 87 ? 4.295 10.158 6.937 1.00 95.38 87 PRO A N 1
ATOM 729 C CA . PRO A 1 87 ? 5.256 9.250 7.560 1.00 95.38 87 PRO A CA 1
ATOM 730 C C . PRO A 1 87 ? 5.200 7.849 6.932 1.00 95.38 87 PRO A C 1
ATOM 732 O O . PRO A 1 87 ? 4.283 7.522 6.182 1.00 95.38 87 PRO A O 1
ATOM 735 N N . ASP A 1 88 ? 6.179 7.001 7.233 1.00 92.69 88 ASP A N 1
ATOM 736 C CA . ASP A 1 88 ? 6.111 5.592 6.840 1.00 92.69 88 ASP A CA 1
ATOM 737 C C . ASP A 1 88 ? 4.972 4.887 7.606 1.00 92.69 88 ASP A C 1
ATOM 739 O O . ASP A 1 88 ? 4.808 5.090 8.807 1.00 92.69 88 ASP A O 1
ATOM 743 N N . TRP A 1 89 ? 4.209 4.040 6.906 1.00 93.75 89 TRP A N 1
ATOM 744 C CA . TRP A 1 89 ? 3.163 3.194 7.492 1.00 93.75 89 TRP A CA 1
ATOM 745 C C . TRP A 1 89 ? 3.426 1.713 7.227 1.00 93.75 89 TRP A C 1
ATOM 747 O O . TRP A 1 89 ? 3.919 1.322 6.162 1.00 93.75 89 TRP A O 1
ATOM 757 N N . PHE A 1 90 ? 3.020 0.881 8.181 1.00 90.25 90 PHE A N 1
ATOM 758 C CA . PHE A 1 90 ? 3.016 -0.576 8.094 1.00 90.25 90 PHE A CA 1
ATOM 759 C C . PHE A 1 90 ? 1.582 -1.121 7.972 1.00 90.25 90 PHE A C 1
ATOM 761 O O . PHE A 1 90 ? 0.644 -0.486 8.456 1.00 90.25 90 PHE A O 1
ATOM 768 N N . PRO A 1 91 ? 1.391 -2.319 7.380 1.00 90.00 91 PRO A N 1
ATOM 769 C CA . PRO A 1 91 ? 0.070 -2.938 7.230 1.00 90.00 91 PRO A CA 1
ATOM 770 C C . PRO A 1 91 ? -0.796 -2.940 8.499 1.00 90.00 91 PRO A C 1
ATOM 772 O O . PRO A 1 91 ? -1.971 -2.586 8.447 1.00 90.00 91 PRO A O 1
ATOM 775 N N . LEU A 1 92 ? -0.211 -3.294 9.647 1.00 89.88 92 LEU A N 1
ATOM 776 C CA . LEU A 1 92 ? -0.938 -3.360 10.918 1.00 89.88 92 LEU A CA 1
ATOM 777 C C . LEU A 1 92 ? -1.359 -1.979 11.427 1.00 89.88 92 LEU A C 1
ATOM 779 O O . LEU A 1 92 ? -2.456 -1.843 11.950 1.00 89.88 92 LEU A O 1
ATOM 783 N N . GLN A 1 93 ? -0.553 -0.937 11.207 1.00 91.12 93 GLN A N 1
ATOM 784 C CA . GLN A 1 93 ? -0.936 0.427 11.588 1.00 91.12 93 GLN A CA 1
ATOM 785 C C . GLN A 1 93 ? -2.175 0.889 10.815 1.00 91.12 93 GLN A C 1
ATOM 787 O O . GLN A 1 93 ? -3.071 1.483 11.402 1.00 91.12 93 GLN A O 1
ATOM 792 N N . LEU A 1 94 ? -2.267 0.559 9.521 1.00 89.62 94 LEU A N 1
ATOM 793 C CA . LEU A 1 94 ? -3.455 0.857 8.713 1.00 89.62 94 LEU A CA 1
ATOM 794 C C . LEU A 1 94 ? -4.687 0.110 9.240 1.00 89.62 94 LEU A C 1
ATOM 796 O O . LEU A 1 94 ? -5.767 0.687 9.349 1.00 89.62 94 LEU A O 1
ATOM 800 N N . ARG A 1 95 ? -4.510 -1.166 9.606 1.00 86.94 95 ARG A N 1
ATOM 801 C CA . ARG A 1 95 ? -5.564 -1.993 10.203 1.00 86.94 95 ARG A CA 1
ATOM 802 C C . ARG A 1 95 ? -6.056 -1.414 11.531 1.00 86.94 95 ARG A C 1
ATOM 804 O O . ARG A 1 95 ? -7.262 -1.310 11.728 1.00 86.94 95 ARG A O 1
ATOM 811 N N . HIS A 1 96 ? -5.143 -1.010 12.410 1.00 85.56 96 HIS A N 1
ATOM 812 C CA . HIS A 1 96 ? -5.486 -0.416 13.700 1.00 85.56 96 HIS A CA 1
ATOM 813 C C . HIS A 1 96 ? -6.150 0.946 13.548 1.00 85.56 96 HIS A C 1
ATOM 815 O O . HIS A 1 96 ? -7.187 1.162 14.157 1.00 85.56 96 HIS A O 1
ATOM 821 N N . SER A 1 97 ? -5.634 1.810 12.668 1.00 88.19 97 SER A N 1
ATOM 822 C CA . SER A 1 97 ? -6.256 3.106 12.372 1.00 88.19 97 SER A CA 1
ATOM 823 C C . SER A 1 97 ? -7.715 2.936 11.957 1.00 88.19 97 SER A C 1
ATOM 825 O O . SER A 1 97 ? -8.589 3.622 12.476 1.00 88.19 97 SER A O 1
ATOM 827 N N . ARG A 1 98 ? -8.001 1.969 11.072 1.00 87.12 98 ARG A N 1
ATOM 828 C CA . ARG A 1 98 ? -9.376 1.708 10.641 1.00 87.12 98 ARG A CA 1
ATOM 829 C C . ARG A 1 98 ? -10.261 1.180 11.772 1.00 87.12 98 ARG A C 1
ATOM 831 O O . ARG A 1 98 ? -11.432 1.540 11.841 1.00 87.12 98 ARG A O 1
ATOM 838 N N . ALA A 1 99 ? -9.722 0.332 12.644 1.00 84.06 99 ALA A N 1
ATOM 839 C CA . ALA A 1 99 ? -10.456 -0.163 13.805 1.00 84.06 99 ALA A CA 1
ATOM 840 C C . ALA A 1 99 ? -10.771 0.955 14.807 1.00 84.06 99 ALA A C 1
ATOM 842 O O . ALA A 1 99 ? -11.890 1.010 15.303 1.00 84.06 99 ALA A O 1
ATOM 843 N N . THR A 1 100 ? -9.828 1.869 15.052 1.00 84.88 100 THR A N 1
ATOM 844 C CA . THR A 1 100 ? -10.045 3.055 15.890 1.00 84.88 100 THR A CA 1
ATOM 845 C C . THR A 1 100 ? -11.168 3.926 15.330 1.00 84.88 100 THR A C 1
ATOM 847 O O . THR A 1 100 ? -12.109 4.228 16.055 1.00 84.88 100 THR A O 1
ATOM 850 N N . GLU A 1 101 ? -11.141 4.235 14.030 1.00 85.94 101 GLU A N 1
ATOM 851 C CA . GLU A 1 101 ? -12.215 4.994 13.368 1.00 85.94 101 GLU A CA 1
ATOM 852 C C . GLU A 1 101 ? -13.588 4.322 13.526 1.00 85.94 101 GLU A C 1
ATOM 854 O O . GLU A 1 101 ? -14.588 4.978 13.805 1.00 85.94 101 GLU A O 1
ATOM 859 N N . LEU A 1 102 ? -13.658 3.001 13.334 1.00 81.44 102 LEU A N 1
ATOM 860 C CA . LEU A 1 102 ? -14.908 2.253 13.475 1.00 81.44 102 LEU A CA 1
ATOM 861 C C . LEU A 1 102 ? -15.395 2.200 14.921 1.00 81.44 102 LEU A C 1
ATOM 863 O O . LEU A 1 102 ? -16.597 2.292 15.142 1.00 81.44 102 LEU A O 1
ATOM 867 N N . ASN A 1 103 ? -14.487 2.093 15.889 1.00 82.31 103 ASN A N 1
ATOM 868 C CA . ASN A 1 103 ? -14.837 2.129 17.304 1.00 82.31 103 ASN A CA 1
ATOM 869 C C . ASN A 1 103 ? -15.434 3.486 17.704 1.00 82.31 103 ASN A C 1
ATOM 871 O O . ASN A 1 103 ? -16.423 3.534 18.429 1.00 82.31 103 ASN A O 1
ATOM 875 N N . GLU A 1 104 ? -14.868 4.584 17.197 1.00 81.75 104 GLU A N 1
ATOM 876 C CA . GLU A 1 104 ? -15.380 5.936 17.447 1.00 81.75 104 GLU A CA 1
ATOM 877 C C . GLU A 1 104 ? -16.758 6.176 16.819 1.00 81.75 104 GLU A C 1
ATOM 879 O O . GLU A 1 104 ? -17.575 6.892 17.393 1.00 81.75 104 GLU A O 1
ATOM 884 N N . MET A 1 105 ? -17.017 5.600 15.640 1.00 83.56 105 MET A N 1
ATOM 885 C CA . MET A 1 105 ? -18.274 5.805 14.912 1.00 83.56 105 MET A CA 1
ATOM 886 C C . MET A 1 105 ? -19.388 4.830 15.309 1.00 83.56 105 MET A C 1
ATOM 888 O O . MET A 1 105 ? -20.558 5.198 15.267 1.00 83.56 105 MET A O 1
ATOM 892 N N . PHE A 1 106 ? -19.041 3.584 15.632 1.00 81.25 106 PHE A N 1
ATOM 893 C CA . PHE A 1 106 ? -19.991 2.468 15.726 1.00 81.25 106 PHE A CA 1
ATOM 894 C C . PHE A 1 106 ? -19.759 1.563 16.948 1.00 81.25 106 PHE A C 1
ATOM 896 O O . PHE A 1 106 ? -20.455 0.563 17.107 1.00 81.25 106 PHE A O 1
ATOM 903 N N . GLY A 1 107 ? -18.790 1.885 17.809 1.00 80.88 107 GLY A N 1
ATOM 904 C CA . GLY A 1 107 ? -18.476 1.107 19.005 1.00 80.88 107 GLY A CA 1
ATOM 905 C C . GLY A 1 107 ? -17.588 -0.120 18.764 1.00 80.88 107 GLY A C 1
ATOM 906 O O . GLY A 1 107 ? -17.177 -0.448 17.646 1.00 80.88 107 GLY A O 1
ATOM 907 N N . ILE A 1 108 ? -17.269 -0.807 19.862 1.00 79.44 108 ILE A N 1
ATOM 908 C CA . ILE A 1 108 ? -16.225 -1.841 19.906 1.00 79.44 108 ILE A CA 1
ATOM 909 C C . ILE A 1 108 ? -16.583 -3.099 19.108 1.00 79.44 108 ILE A C 1
ATOM 911 O O . ILE A 1 108 ? -15.699 -3.748 18.545 1.00 79.44 108 ILE A O 1
ATOM 915 N N . GLU A 1 109 ? -17.872 -3.418 19.002 1.00 77.75 109 GLU A N 1
ATOM 916 C CA . GLU A 1 109 ? -18.360 -4.571 18.243 1.00 77.75 109 GLU A CA 1
ATOM 917 C C . GLU A 1 109 ? -18.102 -4.396 16.743 1.00 77.75 109 GLU A C 1
ATOM 919 O O . GLU A 1 109 ? -17.567 -5.295 16.092 1.00 77.75 109 GLU A O 1
ATOM 924 N N . ALA A 1 110 ? -18.366 -3.204 16.201 1.00 76.50 110 ALA A N 1
ATOM 925 C CA . ALA A 1 110 ? -18.096 -2.889 14.801 1.00 76.50 110 ALA A CA 1
ATOM 926 C C . ALA A 1 110 ? -16.594 -2.943 14.475 1.00 76.50 110 ALA A C 1
ATOM 928 O O . ALA A 1 110 ? -16.192 -3.450 13.422 1.00 76.50 110 ALA A O 1
ATOM 929 N N . ALA A 1 111 ? -15.748 -2.466 15.395 1.00 79.62 111 ALA A N 1
ATOM 930 C CA . ALA A 1 111 ? -14.300 -2.589 15.268 1.00 79.62 111 ALA A CA 1
ATOM 931 C C . ALA A 1 111 ? -13.850 -4.063 15.284 1.00 79.62 111 ALA A C 1
ATOM 933 O O . ALA A 1 111 ? -13.052 -4.465 14.435 1.00 79.62 111 ALA A O 1
ATOM 934 N N . ALA A 1 112 ? -14.393 -4.886 16.188 1.00 76.19 112 ALA A N 1
ATOM 935 C CA . ALA A 1 112 ? -14.069 -6.310 16.290 1.00 76.19 112 ALA A CA 1
ATOM 936 C C . ALA A 1 112 ? -14.467 -7.097 15.027 1.00 76.19 112 ALA A C 1
ATOM 938 O O . ALA A 1 112 ? -13.648 -7.854 14.497 1.00 76.19 112 ALA A O 1
ATOM 939 N N . VAL A 1 113 ? -15.672 -6.855 14.493 1.00 78.00 113 VAL A N 1
ATOM 940 C CA . VAL A 1 113 ? -16.158 -7.472 13.245 1.00 78.00 113 VAL A CA 1
ATOM 941 C C . VAL A 1 113 ? -15.269 -7.084 12.064 1.00 78.00 113 VAL A C 1
ATOM 943 O O . VAL A 1 113 ? -14.848 -7.949 11.296 1.00 78.00 113 VAL A O 1
ATOM 946 N N . SER A 1 114 ? -14.896 -5.806 11.936 1.00 75.06 114 SER A N 1
ATOM 947 C CA . SER A 1 114 ? -13.988 -5.374 10.864 1.00 75.06 114 SER A CA 1
ATOM 948 C C . SER A 1 114 ? -12.585 -5.976 10.983 1.00 75.06 114 SER A C 1
ATOM 950 O O . SER A 1 114 ? -11.889 -6.118 9.972 1.00 75.06 114 SER A O 1
ATOM 952 N N . LEU A 1 115 ? -12.143 -6.305 12.197 1.00 80.19 115 LEU A N 1
ATOM 953 C CA . LEU A 1 115 ? -10.888 -7.006 12.448 1.00 80.19 115 LEU A CA 1
ATOM 954 C C . LEU A 1 115 ? -11.021 -8.533 12.316 1.00 80.19 115 LEU A C 1
ATOM 956 O O . LEU A 1 115 ? -10.016 -9.232 12.444 1.00 80.19 115 LEU A O 1
ATOM 960 N N . GLY A 1 116 ? -12.207 -9.069 12.025 1.00 71.00 116 GLY A N 1
ATOM 961 C CA . GLY A 1 116 ? -12.422 -10.510 11.880 1.00 71.00 116 GLY A CA 1
ATOM 962 C C . GLY A 1 116 ? -12.063 -11.305 13.138 1.00 71.00 116 GLY A C 1
ATOM 963 O O . GLY A 1 116 ? -11.642 -12.454 13.032 1.00 71.00 116 GLY A O 1
ATOM 964 N N . HIS A 1 117 ? -12.152 -10.688 14.320 1.00 73.44 117 HIS A N 1
ATOM 965 C CA . HIS A 1 117 ? -11.927 -11.383 15.583 1.00 73.44 117 HIS A CA 1
ATOM 966 C C . HIS A 1 117 ? -13.162 -12.228 15.914 1.00 73.44 117 HIS A C 1
ATOM 968 O O . HIS A 1 117 ? -14.272 -11.706 15.947 1.00 73.44 117 HIS A O 1
ATOM 974 N N . ALA A 1 118 ? -12.966 -13.520 16.190 1.00 57.19 118 ALA A N 1
ATOM 975 C CA . ALA A 1 118 ? -14.050 -14.420 16.597 1.00 57.19 118 ALA A CA 1
ATOM 976 C C . ALA A 1 118 ? -14.641 -14.054 17.975 1.00 57.19 118 ALA A C 1
ATOM 978 O O . ALA A 1 118 ? -15.816 -14.298 18.228 1.00 57.19 118 ALA A O 1
ATOM 979 N N . HIS A 1 119 ? -13.843 -13.426 18.847 1.00 52.50 119 HIS A N 1
ATOM 980 C CA . HIS A 1 119 ? -14.265 -12.955 20.165 1.00 52.50 119 HIS A CA 1
ATOM 981 C C . HIS A 1 119 ? -13.789 -11.517 20.406 1.00 52.50 119 HIS A C 1
ATOM 983 O O . HIS A 1 119 ? -12.629 -11.182 20.153 1.00 52.50 119 HIS A O 1
ATOM 989 N N . ALA A 1 120 ? -14.678 -10.669 20.933 1.00 52.09 120 ALA A N 1
ATOM 990 C CA . ALA A 1 120 ? -14.411 -9.253 21.201 1.00 52.09 120 ALA A CA 1
ATOM 991 C C . ALA A 1 120 ? -13.320 -9.011 22.268 1.00 52.09 120 ALA A C 1
ATOM 993 O O . ALA A 1 120 ? -12.786 -7.906 22.358 1.00 52.09 120 ALA A O 1
ATOM 994 N N . GLU A 1 121 ? -12.929 -10.032 23.042 1.00 50.03 121 GLU A N 1
ATOM 995 C CA . GLU A 1 121 ? -11.912 -9.902 24.096 1.00 50.03 121 GLU A CA 1
ATOM 996 C C . GLU A 1 121 ? -10.508 -9.555 23.583 1.00 50.03 121 GLU A C 1
ATOM 998 O O . GLU A 1 121 ? -9.766 -8.872 24.287 1.00 50.03 121 GLU A O 1
ATOM 1003 N N . VAL A 1 122 ? -10.155 -9.914 22.342 1.00 49.88 122 VAL A N 1
ATOM 1004 C CA . VAL A 1 122 ? -8.862 -9.525 21.732 1.00 49.88 122 VAL A CA 1
ATOM 1005 C C . VAL A 1 122 ? -8.855 -8.042 21.310 1.00 49.88 122 VAL A C 1
ATOM 1007 O O . VAL A 1 122 ? -7.811 -7.459 21.025 1.00 49.88 122 VAL A O 1
ATOM 1010 N N . THR A 1 123 ? -10.012 -7.379 21.341 1.00 48.59 123 THR A N 1
ATOM 1011 C CA . THR A 1 123 ? -10.178 -5.947 21.043 1.00 48.59 123 THR 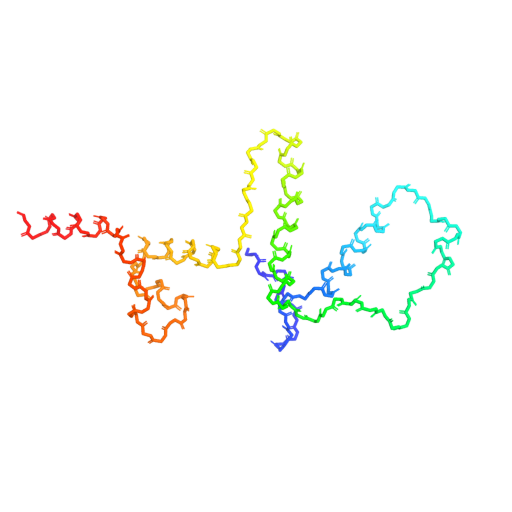A CA 1
ATOM 1012 C C . THR A 1 123 ? -10.091 -5.080 22.310 1.00 48.59 123 THR A C 1
ATOM 1014 O O . THR A 1 123 ? -10.268 -3.866 22.239 1.00 48.59 123 THR A O 1
ATOM 1017 N N . LYS A 1 124 ? -9.764 -5.657 23.481 1.00 50.50 124 LYS A N 1
ATOM 1018 C CA . LYS A 1 124 ? -9.600 -4.900 24.738 1.00 50.50 124 LYS A CA 1
ATOM 1019 C C . LYS A 1 124 ? -8.467 -3.863 24.677 1.00 50.50 124 LYS A C 1
ATOM 1021 O O . LYS A 1 124 ? -8.581 -2.823 25.311 1.00 50.50 124 LYS A O 1
ATOM 1026 N N . VAL A 1 125 ? -7.452 -4.058 23.828 1.00 51.28 125 VAL A N 1
ATOM 1027 C CA . VAL A 1 125 ? -6.364 -3.072 23.626 1.00 51.28 125 VAL A CA 1
ATOM 1028 C C . VAL A 1 125 ? -6.847 -1.779 22.927 1.00 51.28 125 VAL A C 1
ATOM 1030 O O . VAL A 1 125 ? -6.153 -0.770 22.968 1.00 51.28 125 VAL A O 1
ATOM 1033 N N . TYR A 1 126 ? -8.056 -1.754 22.342 1.00 48.91 126 TYR A N 1
ATOM 1034 C CA . TYR A 1 126 ? -8.669 -0.548 21.742 1.00 48.91 126 TYR A CA 1
ATOM 1035 C C . TYR A 1 126 ? -9.822 0.036 22.568 1.00 48.91 126 TYR A C 1
ATOM 1037 O O . TYR A 1 126 ? -10.387 1.061 22.189 1.00 48.91 126 TYR A O 1
ATOM 1045 N N . ALA A 1 127 ? -10.182 -0.615 23.680 1.00 45.12 127 ALA A N 1
ATOM 1046 C CA . ALA A 1 127 ? -11.240 -0.163 24.581 1.00 45.12 127 ALA A CA 1
ATOM 1047 C C . ALA A 1 127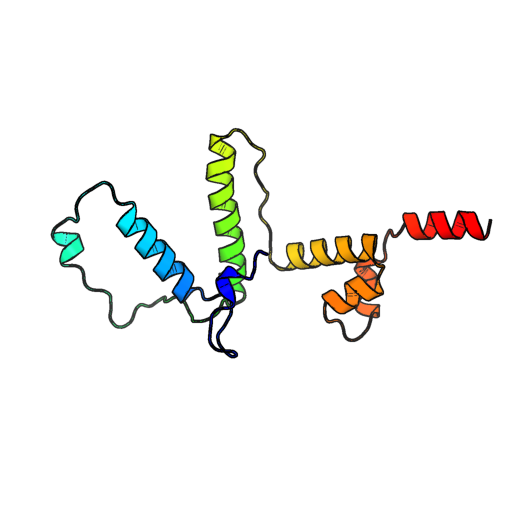 ? -10.817 1.057 25.418 1.00 45.12 127 ALA A C 1
ATOM 1049 O O . ALA A 1 127 ? -11.663 1.766 25.968 1.00 45.12 127 ALA A O 1
ATOM 1050 N N . GLU A 1 128 ? -9.516 1.335 25.501 1.00 45.44 128 GLU A N 1
ATOM 1051 C CA . GLU A 1 128 ? -9.010 2.491 26.223 1.00 45.44 128 GLU A CA 1
ATOM 1052 C C . GLU A 1 128 ? -9.330 3.779 25.457 1.00 45.44 128 GLU A C 1
ATOM 1054 O O . GLU A 1 128 ? -8.664 4.143 24.491 1.00 45.44 128 GLU A O 1
ATOM 1059 N N . ARG A 1 129 ? -10.344 4.487 25.976 1.00 47.97 129 ARG A N 1
ATOM 1060 C CA . ARG A 1 129 ? -10.816 5.841 25.628 1.00 47.97 129 ARG A CA 1
ATOM 1061 C C . ARG A 1 129 ? -11.980 5.934 24.649 1.00 47.97 129 ARG A C 1
ATOM 1063 O O . ARG A 1 129 ? -11.987 6.813 23.792 1.00 47.97 129 ARG A O 1
ATOM 1070 N N . ASN A 1 130 ? -13.070 5.215 24.911 1.00 54.88 130 ASN A N 1
ATOM 1071 C CA . ASN A 1 130 ? -14.383 5.729 24.500 1.00 54.88 130 ASN A CA 1
ATOM 1072 C C . ASN A 1 130 ? -14.893 6.792 25.501 1.00 54.88 130 ASN A C 1
ATOM 1074 O O . ASN A 1 130 ? -15.951 6.665 26.110 1.00 54.88 130 ASN A O 1
ATOM 1078 N N . LEU A 1 131 ? -14.087 7.848 25.692 1.00 56.31 131 LEU A N 1
ATOM 1079 C CA . LEU A 1 131 ? -14.368 8.984 26.585 1.00 56.31 131 LEU A CA 1
ATOM 1080 C C . LEU A 1 131 ? -15.729 9.616 26.269 1.00 56.31 131 LEU A C 1
ATOM 1082 O O . LEU A 1 131 ? -16.428 10.031 27.181 1.00 56.31 131 LEU A O 1
ATOM 1086 N N . LYS A 1 132 ? -16.134 9.633 24.992 1.00 55.47 132 LYS A N 1
ATOM 1087 C CA . LYS A 1 132 ? -17.457 10.111 24.570 1.00 55.47 132 LYS A CA 1
ATOM 1088 C C . LYS A 1 132 ? -18.596 9.270 25.136 1.00 55.47 132 LYS A C 1
ATOM 1090 O O . LYS A 1 132 ? -19.488 9.846 25.742 1.00 55.47 132 LYS A O 1
ATOM 1095 N N . LEU A 1 133 ? -18.537 7.945 24.989 1.00 58.56 133 LEU A N 1
ATOM 1096 C CA . LEU A 1 133 ? -19.560 7.048 25.532 1.00 58.56 133 LEU A CA 1
ATOM 1097 C C . LEU A 1 133 ? -19.610 7.138 27.063 1.00 58.56 133 LEU A C 1
ATOM 1099 O O . LEU A 1 133 ? -20.687 7.212 27.639 1.00 58.56 133 LEU A O 1
ATOM 1103 N N . ALA A 1 134 ? -18.450 7.212 27.723 1.00 55.41 134 ALA A N 1
ATOM 1104 C CA . ALA A 1 134 ? -18.381 7.394 29.173 1.00 55.41 134 ALA A CA 1
ATOM 1105 C C . ALA A 1 134 ? -18.999 8.731 29.628 1.00 55.41 134 ALA A C 1
ATOM 1107 O O . ALA A 1 134 ? -19.739 8.757 30.606 1.00 55.41 134 ALA A O 1
ATOM 1108 N N . ILE A 1 135 ? -18.742 9.828 28.902 1.00 62.25 135 ILE A N 1
ATOM 1109 C CA . ILE A 1 135 ? -19.356 11.142 29.156 1.00 62.25 135 ILE A CA 1
ATOM 1110 C C . ILE A 1 135 ? -20.872 11.098 28.918 1.00 62.25 135 ILE A C 1
ATOM 1112 O O . ILE A 1 135 ? -21.625 11.720 29.658 1.00 62.25 135 ILE A O 1
ATOM 1116 N N . GLU A 1 136 ? -21.328 10.396 27.885 1.00 62.06 136 GLU A N 1
ATOM 1117 C CA . GLU A 1 136 ? -22.744 10.311 27.524 1.00 62.06 136 GLU A CA 1
ATOM 1118 C C . GLU A 1 136 ? -23.544 9.478 28.529 1.00 62.06 136 GLU A C 1
ATOM 1120 O O . GLU A 1 136 ? -24.588 9.928 28.996 1.00 62.06 136 GLU A O 1
ATOM 1125 N N . VAL A 1 137 ? -23.002 8.335 28.957 1.00 63.62 137 VAL A N 1
ATOM 1126 C CA . VAL A 1 137 ? -23.566 7.536 30.052 1.00 63.62 137 VAL A CA 1
ATOM 1127 C C . VAL A 1 137 ? -23.584 8.358 31.341 1.00 63.62 137 VAL A C 1
ATOM 1129 O O . VAL A 1 137 ? -24.631 8.466 31.968 1.00 63.62 137 VAL A O 1
ATOM 1132 N N . ALA A 1 138 ? -22.479 9.020 31.700 1.00 59.47 138 ALA A N 1
ATOM 1133 C CA . ALA A 1 138 ? -22.417 9.854 32.902 1.00 59.47 138 ALA A CA 1
ATOM 1134 C C . ALA A 1 138 ? -23.456 10.992 32.911 1.00 59.47 138 ALA A C 1
ATOM 1136 O O . ALA A 1 138 ? -23.951 11.328 33.977 1.00 59.47 138 ALA A O 1
ATOM 1137 N N . LYS A 1 139 ? -23.826 11.548 31.747 1.00 62.47 139 LYS A N 1
ATOM 1138 C CA . LYS A 1 139 ? -24.911 12.543 31.619 1.00 62.47 139 LYS A CA 1
ATOM 1139 C C . LYS A 1 139 ? -26.319 11.964 31.769 1.00 62.47 139 LYS A C 1
ATOM 1141 O O . LYS A 1 139 ? -27.254 12.727 31.975 1.00 62.47 139 LYS A O 1
ATOM 1146 N N . GLN A 1 140 ? -26.495 10.664 31.543 1.00 55.78 140 GLN A N 1
ATOM 1147 C CA . GLN A 1 140 ? -27.801 10.004 31.610 1.00 55.78 140 GLN A CA 1
ATOM 1148 C C . GLN A 1 140 ? -28.090 9.410 32.989 1.00 55.78 140 GLN A C 1
ATOM 1150 O O . GLN A 1 140 ? -29.254 9.327 33.370 1.00 55.78 140 GLN A O 1
ATOM 1155 N N . VAL A 1 141 ? -27.054 8.963 33.707 1.00 61.75 141 VAL A N 1
ATOM 1156 C CA . VAL A 1 141 ? -27.200 8.304 35.018 1.00 61.75 141 VAL A CA 1
ATOM 1157 C C . VAL A 1 141 ? -26.734 9.141 36.214 1.00 61.75 141 VAL A C 1
ATOM 1159 O O . VAL A 1 141 ? -26.939 8.706 37.346 1.00 61.75 141 VAL A O 1
ATOM 1162 N N . GLY A 1 142 ? -26.106 10.298 35.989 1.00 35.19 142 GLY A N 1
ATOM 1163 C CA . GLY A 1 142 ? -25.734 11.274 37.021 1.00 35.19 142 GLY A CA 1
ATOM 1164 C C . GLY A 1 142 ? -26.513 12.568 36.862 1.00 35.19 142 GLY A C 1
ATOM 1165 O O . GLY A 1 142 ? -26.845 13.163 37.908 1.00 35.19 142 GLY A O 1
#

Radius of gyration: 22.51 Å; chains: 1; bounding box: 50×40×67 Å